Protein AF-A0A9D7K8Q5-F1 (afdb_monomer_lite)

Structure (mmCIF, N/CA/C/O backbone):
data_AF-A0A9D7K8Q5-F1
#
_entry.id   AF-A0A9D7K8Q5-F1
#
loop_
_atom_site.group_PDB
_atom_site.id
_atom_site.type_symbol
_atom_site.label_atom_id
_atom_site.label_alt_id
_atom_site.label_comp_id
_atom_site.label_asym_id
_atom_site.label_entity_id
_atom_site.label_seq_id
_atom_site.pdbx_PDB_ins_code
_atom_site.Cartn_x
_atom_site.Cartn_y
_atom_site.Cartn_z
_atom_site.occupancy
_atom_site.B_iso_or_equiv
_atom_site.auth_seq_id
_atom_site.auth_comp_id
_atom_site.auth_asym_id
_atom_site.auth_atom_id
_atom_site.pdbx_PDB_model_num
ATOM 1 N N . MET A 1 1 ? 3.968 -13.335 -10.562 1.00 66.06 1 MET A N 1
ATOM 2 C CA . MET A 1 1 ? 4.545 -12.157 -9.898 1.00 66.06 1 MET A CA 1
ATOM 3 C C . MET A 1 1 ? 3.665 -11.896 -8.710 1.00 66.06 1 MET A 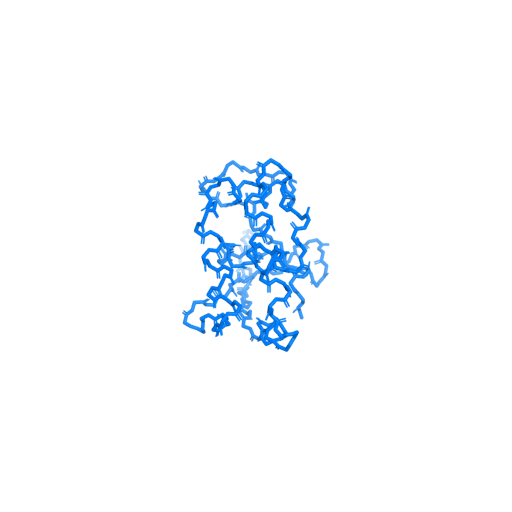C 1
ATOM 5 O O . MET A 1 1 ? 2.469 -11.700 -8.896 1.00 66.06 1 MET A O 1
ATOM 9 N N . ASP A 1 2 ? 4.247 -12.037 -7.535 1.00 78.81 2 ASP A N 1
ATOM 10 C CA . ASP A 1 2 ? 3.607 -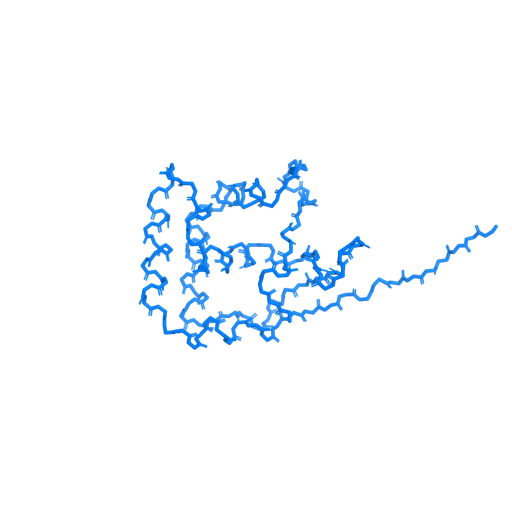11.802 -6.251 1.00 78.81 2 ASP A CA 1
ATOM 11 C C . ASP A 1 2 ? 3.778 -10.325 -5.843 1.00 78.81 2 ASP A C 1
ATOM 13 O O . ASP A 1 2 ? 4.670 -9.637 -6.339 1.00 78.81 2 ASP A O 1
ATOM 17 N N . ILE A 1 3 ? 2.954 -9.823 -4.923 1.00 80.00 3 ILE A N 1
ATOM 18 C CA . ILE A 1 3 ? 3.149 -8.515 -4.279 1.00 80.00 3 ILE A CA 1
ATOM 19 C C . ILE A 1 3 ? 4.492 -8.481 -3.537 1.00 80.00 3 ILE A C 1
ATOM 21 O O . ILE A 1 3 ? 5.138 -7.426 -3.468 1.00 80.00 3 ILE A O 1
ATOM 25 N N . ALA A 1 4 ? 4.947 -9.628 -3.024 1.00 82.25 4 ALA A N 1
ATOM 26 C CA . ALA A 1 4 ? 6.269 -9.785 -2.428 1.00 82.25 4 ALA A CA 1
ATOM 27 C C . ALA A 1 4 ? 7.413 -9.458 -3.410 1.00 82.25 4 ALA A C 1
ATOM 29 O O . ALA A 1 4 ? 8.423 -8.908 -2.979 1.00 82.25 4 ALA A O 1
ATOM 30 N N . ASP A 1 5 ? 7.217 -9.686 -4.716 1.00 85.00 5 ASP A N 1
ATOM 31 C CA . ASP A 1 5 ? 8.215 -9.430 -5.769 1.00 85.00 5 ASP A CA 1
ATOM 32 C C . ASP A 1 5 ? 8.326 -7.942 -6.168 1.00 85.00 5 ASP A C 1
ATOM 34 O O . ASP A 1 5 ? 9.136 -7.563 -7.023 1.00 85.00 5 ASP A O 1
ATOM 38 N N . LEU A 1 6 ? 7.455 -7.086 -5.619 1.00 85.94 6 LEU A N 1
ATOM 39 C CA . LEU A 1 6 ? 7.372 -5.671 -5.973 1.00 85.94 6 LEU A CA 1
ATOM 40 C C . LEU A 1 6 ? 8.112 -4.799 -4.971 1.00 85.94 6 LEU A C 1
ATOM 42 O O . LEU A 1 6 ? 7.832 -4.814 -3.772 1.00 85.94 6 LEU A O 1
ATOM 46 N N . HIS A 1 7 ? 8.995 -3.959 -5.488 1.00 85.88 7 HIS A N 1
ATOM 47 C CA . HIS A 1 7 ? 9.723 -2.958 -4.733 1.00 85.88 7 HIS A CA 1
ATOM 48 C C . HIS A 1 7 ? 9.072 -1.595 -4.961 1.00 85.88 7 HIS A C 1
ATOM 50 O O . HIS A 1 7 ? 8.999 -1.111 -6.093 1.00 85.88 7 HIS A O 1
ATOM 56 N N . ILE A 1 8 ? 8.606 -0.968 -3.880 1.00 84.56 8 ILE A N 1
ATOM 57 C CA . ILE A 1 8 ? 8.131 0.418 -3.901 1.00 84.56 8 ILE A CA 1
ATOM 58 C C . ILE A 1 8 ? 9.285 1.290 -4.389 1.00 84.56 8 ILE A C 1
ATOM 60 O O . ILE A 1 8 ? 10.412 1.145 -3.904 1.00 84.56 8 ILE A O 1
ATOM 64 N N . ASN A 1 9 ? 9.007 2.168 -5.354 1.00 73.12 9 ASN A N 1
ATOM 65 C CA . ASN A 1 9 ? 10.035 3.044 -5.890 1.00 73.12 9 ASN A CA 1
ATOM 66 C C . ASN A 1 9 ? 10.471 4.054 -4.836 1.00 73.12 9 ASN A C 1
ATOM 68 O O . ASN A 1 9 ? 9.676 4.887 -4.396 1.00 73.12 9 ASN A O 1
ATOM 72 N N . ILE A 1 10 ? 11.746 3.982 -4.488 1.00 63.62 10 ILE A N 1
ATOM 73 C CA . ILE A 1 10 ? 12.419 4.866 -3.541 1.00 63.62 10 ILE A CA 1
ATOM 74 C C . ILE A 1 10 ? 12.896 6.170 -4.200 1.00 63.62 10 ILE A C 1
ATOM 76 O O . ILE A 1 10 ? 13.289 7.094 -3.501 1.00 63.62 10 ILE A O 1
ATOM 80 N N . GLU A 1 11 ? 12.813 6.268 -5.534 1.00 55.56 11 GLU A N 1
ATOM 81 C CA . GLU A 1 11 ? 13.190 7.442 -6.340 1.00 55.56 11 GLU A CA 1
ATOM 82 C C . GLU A 1 11 ? 11.970 8.297 -6.740 1.00 55.56 11 GLU A C 1
ATOM 84 O O . GLU A 1 11 ? 11.893 8.847 -7.839 1.00 55.56 11 GLU A O 1
ATOM 89 N N . ASN A 1 12 ? 10.950 8.379 -5.885 1.00 55.78 12 ASN A N 1
ATOM 90 C CA . ASN A 1 12 ? 9.849 9.311 -6.117 1.00 55.78 12 ASN A CA 1
ATOM 91 C C . ASN A 1 12 ? 10.354 10.739 -5.834 1.00 55.78 12 ASN A C 1
ATOM 93 O O . ASN A 1 12 ? 10.729 10.993 -4.696 1.00 55.78 12 ASN A O 1
ATOM 97 N N . PRO A 1 13 ? 10.311 11.696 -6.783 1.00 50.91 13 PRO A N 1
ATOM 98 C CA . PRO A 1 13 ? 10.817 13.060 -6.574 1.00 50.91 13 PRO A CA 1
ATOM 99 C C . PRO A 1 13 ? 10.095 13.844 -5.463 1.00 50.91 13 PRO A C 1
ATOM 101 O O . PRO A 1 13 ? 10.511 14.947 -5.123 1.00 50.91 13 PRO A O 1
ATOM 104 N N . ARG A 1 14 ? 9.003 13.301 -4.906 1.00 54.16 14 ARG A N 1
ATOM 105 C CA . ARG A 1 14 ? 8.336 13.834 -3.708 1.00 54.16 14 ARG A CA 1
ATOM 106 C C . ARG A 1 14 ? 9.009 13.437 -2.384 1.00 54.16 14 ARG A C 1
ATOM 108 O O . ARG A 1 14 ? 8.632 13.998 -1.363 1.00 54.16 14 ARG A O 1
ATOM 115 N N . PHE A 1 15 ? 9.966 12.507 -2.384 1.00 53.28 15 PHE A N 1
ATOM 116 C CA . PHE A 1 15 ? 10.657 12.020 -1.187 1.00 53.28 15 PHE A CA 1
ATOM 117 C C . PHE A 1 15 ? 12.178 12.055 -1.390 1.00 53.28 15 PHE A C 1
ATOM 119 O O . PHE A 1 15 ? 12.667 11.850 -2.500 1.00 53.28 15 PHE A O 1
ATOM 126 N N . GLU A 1 16 ? 12.935 12.300 -0.318 1.00 53.38 16 GLU A N 1
ATOM 127 C CA . GLU A 1 16 ? 14.373 12.015 -0.321 1.00 53.38 16 GLU A CA 1
ATOM 128 C C . GLU A 1 16 ? 14.591 10.514 -0.576 1.00 53.38 16 GLU A C 1
ATOM 130 O O . GLU A 1 16 ? 13.748 9.694 -0.201 1.00 53.38 16 GLU A O 1
ATOM 135 N N . MET A 1 17 ? 15.696 10.144 -1.233 1.00 56.75 17 MET A N 1
ATOM 136 C CA . MET A 1 17 ? 16.026 8.735 -1.469 1.00 56.75 17 MET A CA 1
ATOM 137 C C . MET A 1 17 ? 16.047 7.977 -0.139 1.00 56.75 17 MET A C 1
ATOM 139 O O . MET A 1 17 ? 16.947 8.158 0.678 1.00 56.75 17 MET A O 1
ATOM 143 N N . VAL A 1 18 ? 15.063 7.106 0.063 1.00 62.19 18 VAL A N 1
ATOM 144 C CA . VAL A 1 18 ? 15.004 6.222 1.231 1.00 62.19 18 VAL A CA 1
ATOM 145 C C . VAL A 1 18 ? 15.893 5.001 1.003 1.00 62.19 18 VAL A C 1
ATOM 147 O O . VAL A 1 18 ? 15.955 4.460 -0.103 1.00 62.19 18 VAL A O 1
ATOM 150 N N . GLY A 1 19 ? 16.602 4.549 2.038 1.00 65.00 19 GLY A N 1
ATOM 151 C CA . GLY A 1 19 ? 17.652 3.537 1.898 1.00 65.00 19 GLY A CA 1
ATOM 152 C C . GLY A 1 19 ? 17.128 2.106 1.749 1.00 65.00 19 GLY A C 1
ATOM 153 O O . GLY A 1 19 ? 17.860 1.221 1.306 1.00 65.00 19 GLY A O 1
ATOM 154 N N . ASN A 1 20 ? 15.871 1.847 2.129 1.00 83.19 20 ASN A N 1
ATOM 155 C CA . ASN A 1 20 ? 15.276 0.509 2.111 1.00 83.19 20 ASN A CA 1
ATOM 156 C C . ASN A 1 20 ? 13.738 0.525 1.973 1.00 83.19 20 ASN A C 1
ATOM 158 O O . ASN A 1 20 ? 13.076 1.551 2.124 1.00 83.19 20 ASN A O 1
ATOM 162 N N . GLN A 1 21 ? 13.150 -0.648 1.702 1.00 85.69 21 GLN A N 1
ATOM 163 C CA . GLN A 1 21 ? 11.698 -0.805 1.519 1.00 85.69 21 GLN A CA 1
ATOM 164 C C . GLN A 1 21 ? 10.884 -0.462 2.774 1.00 85.69 21 GLN A C 1
ATOM 166 O O . GLN A 1 21 ? 9.766 0.034 2.656 1.00 85.69 21 GLN A O 1
ATOM 171 N N . ARG A 1 22 ? 11.424 -0.702 3.976 1.00 88.12 22 ARG A N 1
ATOM 172 C CA . ARG A 1 22 ? 10.722 -0.405 5.231 1.00 88.12 22 ARG A CA 1
ATOM 173 C C . ARG A 1 22 ? 10.583 1.100 5.438 1.00 88.12 22 ARG A C 1
ATOM 175 O O . ARG A 1 22 ? 9.507 1.561 5.805 1.00 88.12 22 ARG A O 1
ATOM 182 N N . GLU A 1 23 ? 11.639 1.856 5.162 1.00 86.56 23 GLU A N 1
ATOM 183 C CA . GLU A 1 23 ? 11.602 3.319 5.156 1.00 86.56 23 GLU A CA 1
ATOM 184 C C . GLU A 1 23 ? 10.638 3.840 4.096 1.00 86.56 23 GLU A C 1
ATOM 186 O O . GLU A 1 23 ? 9.794 4.663 4.420 1.00 86.56 23 GLU A O 1
ATOM 191 N N . ALA A 1 24 ? 10.662 3.289 2.879 1.00 86.81 24 ALA A N 1
ATOM 192 C CA . ALA A 1 24 ? 9.719 3.671 1.826 1.00 86.81 24 ALA A CA 1
ATOM 193 C C . ALA A 1 24 ? 8.252 3.505 2.252 1.00 86.81 24 ALA A C 1
ATOM 195 O O . ALA A 1 24 ? 7.420 4.380 2.007 1.00 86.81 24 ALA A O 1
ATOM 196 N N . ILE A 1 25 ? 7.933 2.394 2.921 1.00 90.31 25 ILE A N 1
ATOM 197 C CA . ILE A 1 25 ? 6.599 2.140 3.474 1.00 90.31 25 ILE A CA 1
ATOM 198 C C . ILE A 1 25 ? 6.281 3.135 4.591 1.00 90.31 25 ILE A C 1
ATOM 200 O O . ILE A 1 25 ? 5.199 3.717 4.582 1.00 90.31 25 ILE A O 1
ATOM 204 N N . LYS A 1 26 ? 7.211 3.362 5.525 1.00 89.94 26 LYS A N 1
ATOM 205 C CA . LYS A 1 26 ? 7.033 4.311 6.633 1.00 89.94 26 LYS A CA 1
ATOM 206 C C . LYS A 1 26 ? 6.767 5.726 6.120 1.00 89.94 26 LYS A C 1
ATOM 208 O O . LYS A 1 26 ? 5.779 6.328 6.520 1.00 89.94 26 LYS A O 1
ATOM 213 N N . THR A 1 27 ? 7.578 6.212 5.186 1.00 88.19 27 THR A N 1
ATOM 214 C CA . THR A 1 27 ? 7.399 7.521 4.551 1.00 88.19 27 THR A CA 1
ATOM 215 C C . THR A 1 27 ? 6.050 7.612 3.841 1.00 88.19 27 THR A C 1
ATOM 217 O O . THR A 1 27 ? 5.350 8.608 3.983 1.00 88.19 27 THR A O 1
ATOM 220 N N . MET A 1 28 ? 5.624 6.557 3.136 1.00 89.75 28 MET A N 1
ATOM 221 C CA . MET A 1 28 ? 4.303 6.527 2.501 1.00 89.75 28 MET A CA 1
ATOM 222 C C . MET A 1 28 ? 3.157 6.572 3.522 1.00 89.75 28 MET A C 1
ATOM 224 O O . MET A 1 28 ? 2.146 7.231 3.284 1.00 89.75 28 MET A O 1
ATOM 228 N N . ILE A 1 29 ? 3.297 5.871 4.650 1.00 91.75 29 ILE A N 1
ATOM 229 C CA . ILE A 1 29 ? 2.326 5.899 5.750 1.00 91.75 29 ILE A CA 1
ATOM 230 C C . ILE A 1 29 ? 2.236 7.305 6.347 1.00 91.75 29 ILE A C 1
ATOM 232 O O . ILE A 1 29 ? 1.132 7.781 6.596 1.00 91.75 29 ILE A O 1
ATOM 236 N N . GLU A 1 30 ? 3.371 7.963 6.571 1.00 89.94 30 GLU A N 1
ATOM 237 C CA . GLU A 1 30 ? 3.432 9.316 7.133 1.00 89.94 30 GLU A CA 1
ATOM 238 C C . GLU A 1 30 ? 2.842 10.361 6.175 1.00 89.94 30 GLU A C 1
ATOM 240 O O . GLU A 1 30 ? 2.094 11.233 6.609 1.00 89.94 30 GLU A O 1
ATOM 245 N N . ASP A 1 31 ? 3.108 10.233 4.873 1.00 88.50 31 ASP A N 1
ATOM 246 C CA . ASP A 1 31 ? 2.607 11.141 3.835 1.00 88.50 31 ASP A CA 1
ATOM 247 C C . ASP A 1 31 ? 1.107 10.957 3.541 1.00 88.50 31 ASP A C 1
ATOM 249 O O . ASP A 1 31 ? 0.354 11.925 3.413 1.00 88.50 31 ASP A O 1
ATOM 253 N N . GLN A 1 32 ? 0.637 9.710 3.418 1.00 90.94 32 GLN A N 1
ATOM 254 C CA . GLN A 1 32 ? -0.743 9.429 3.004 1.00 90.94 32 GLN A CA 1
ATOM 255 C C . GLN A 1 32 ? -1.702 9.236 4.181 1.00 90.94 32 GLN A C 1
ATOM 257 O O . GLN A 1 32 ? -2.882 9.581 4.059 1.00 90.94 32 GLN A O 1
ATOM 262 N N . GLY A 1 33 ? -1.228 8.669 5.293 1.00 90.56 33 GLY A N 1
ATOM 263 C CA . GLY A 1 33 ? -2.012 8.398 6.496 1.00 90.56 33 GLY A CA 1
ATOM 264 C C . GLY A 1 33 ? -3.376 7.774 6.194 1.00 90.56 33 GLY A C 1
ATOM 265 O O . GLY A 1 33 ? -3.484 6.700 5.605 1.00 90.56 33 GLY A O 1
ATOM 266 N N . GLU A 1 34 ? -4.437 8.489 6.560 1.00 92.50 34 GLU A N 1
ATOM 267 C CA . GLU A 1 34 ? -5.826 8.051 6.395 1.00 92.50 34 GLU A CA 1
ATOM 268 C C . GLU A 1 34 ? -6.230 7.804 4.931 1.00 92.50 34 GLU A C 1
ATOM 270 O O . GLU A 1 34 ? -7.023 6.906 4.651 1.00 92.50 34 GLU A O 1
ATOM 275 N N . LYS A 1 35 ? -5.646 8.532 3.968 1.00 93.31 35 LYS A N 1
ATOM 276 C CA . LYS A 1 35 ? -5.910 8.299 2.535 1.00 93.31 35 LYS A CA 1
ATOM 277 C C . LYS A 1 35 ? -5.465 6.903 2.105 1.00 93.31 35 LYS A C 1
ATOM 279 O O . LYS A 1 35 ? -6.064 6.319 1.206 1.00 93.31 35 LYS A O 1
ATOM 284 N N . LEU A 1 36 ? -4.427 6.366 2.749 1.00 93.94 36 LEU A N 1
ATOM 285 C CA . LEU A 1 36 ? -3.951 5.010 2.502 1.00 93.94 36 LEU A CA 1
ATOM 286 C C . LEU A 1 36 ? -4.928 3.968 3.052 1.00 93.94 36 LEU A C 1
ATOM 288 O O . LEU A 1 36 ? -5.161 2.962 2.390 1.00 93.94 36 LEU A O 1
ATOM 292 N N . ALA A 1 37 ? -5.533 4.230 4.217 1.00 93.88 37 ALA A N 1
ATOM 293 C CA . ALA A 1 37 ? -6.589 3.385 4.776 1.00 93.88 37 ALA A CA 1
ATOM 294 C C . ALA A 1 37 ? -7.807 3.342 3.852 1.00 93.88 37 ALA A C 1
ATOM 296 O O . ALA A 1 37 ? -8.306 2.265 3.548 1.00 93.88 37 ALA A O 1
ATOM 297 N N . LYS A 1 38 ? -8.232 4.508 3.351 1.00 94.12 38 LYS A N 1
ATOM 298 C CA . LYS A 1 38 ? -9.362 4.602 2.425 1.00 94.12 38 LYS A CA 1
ATOM 299 C C . LYS A 1 38 ? -9.100 3.845 1.123 1.00 94.12 38 LYS A C 1
ATOM 301 O O . LYS A 1 38 ? -9.948 3.084 0.677 1.00 94.12 38 LYS A O 1
ATOM 306 N N . LEU A 1 39 ? -7.897 3.986 0.562 1.00 92.75 39 LEU A N 1
ATOM 307 C CA . LEU A 1 39 ? -7.486 3.217 -0.612 1.00 92.75 39 LEU A CA 1
ATOM 308 C C . LEU A 1 39 ? -7.491 1.706 -0.337 1.00 92.75 39 LEU A C 1
ATOM 310 O O . LEU A 1 39 ? -7.911 0.936 -1.192 1.00 92.75 39 LEU A O 1
ATOM 314 N N . ALA A 1 40 ? -7.016 1.278 0.834 1.00 91.69 40 ALA A N 1
ATOM 315 C CA . ALA A 1 40 ? -7.024 -0.129 1.215 1.00 91.69 40 ALA A CA 1
ATOM 316 C C . ALA A 1 40 ? -8.452 -0.676 1.349 1.00 91.69 40 ALA A C 1
ATOM 318 O O . ALA A 1 40 ? -8.731 -1.743 0.817 1.00 91.69 40 ALA A O 1
ATOM 319 N N . GLU A 1 41 ? -9.355 0.078 1.979 1.00 91.19 41 GLU A N 1
ATOM 320 C CA . GLU A 1 41 ? -10.779 -0.254 2.071 1.00 91.19 41 GLU A CA 1
ATOM 321 C C . GLU A 1 41 ? -11.408 -0.426 0.680 1.00 91.19 41 GLU A C 1
ATOM 323 O O . GLU A 1 41 ? -12.032 -1.452 0.402 1.00 91.19 41 GLU A O 1
ATOM 328 N N . ASP A 1 42 ? -11.191 0.537 -0.218 1.00 89.88 42 ASP A N 1
ATOM 329 C CA . ASP A 1 42 ? -11.721 0.481 -1.582 1.00 89.88 42 ASP A CA 1
ATOM 330 C C . ASP A 1 42 ? -11.163 -0.739 -2.342 1.00 89.88 42 ASP A C 1
ATOM 332 O O . ASP A 1 42 ? -11.920 -1.463 -2.986 1.00 89.88 42 ASP A O 1
ATOM 336 N N . ILE A 1 43 ? -9.866 -1.043 -2.192 1.00 87.38 43 ILE A N 1
ATOM 337 C CA . ILE A 1 43 ? -9.245 -2.250 -2.765 1.00 87.38 43 ILE A CA 1
ATOM 338 C C . ILE A 1 43 ? -9.866 -3.529 -2.188 1.00 87.38 43 ILE A C 1
ATOM 340 O O . ILE A 1 43 ? -10.063 -4.490 -2.928 1.00 87.38 43 ILE A O 1
ATOM 344 N N . THR A 1 44 ? -10.174 -3.577 -0.891 1.00 85.62 44 THR A N 1
ATOM 345 C CA . THR A 1 44 ? -10.787 -4.770 -0.284 1.00 85.62 44 THR A CA 1
ATOM 346 C C . THR A 1 44 ? -12.234 -4.990 -0.711 1.00 85.62 44 THR A C 1
ATOM 348 O O . THR A 1 44 ? -12.656 -6.141 -0.802 1.00 85.62 44 THR A O 1
ATOM 351 N N . ASN 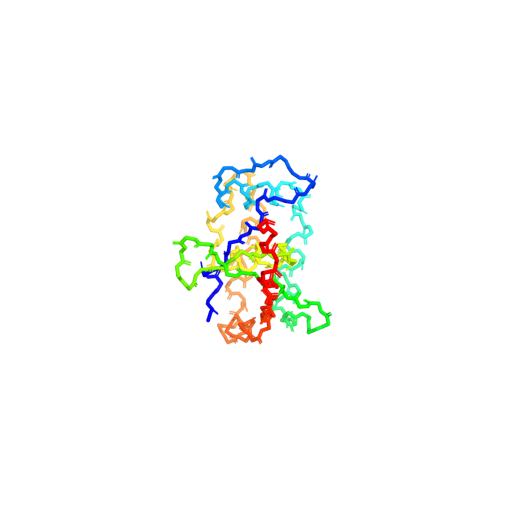A 1 45 ? -12.969 -3.916 -1.008 1.00 84.75 45 ASN A N 1
ATOM 352 C CA . ASN A 1 45 ? -14.375 -3.987 -1.404 1.00 84.75 45 ASN A CA 1
ATOM 353 C C . ASN A 1 45 ? -14.542 -4.223 -2.912 1.00 84.75 45 ASN A C 1
ATOM 355 O O . ASN A 1 45 ? -15.295 -5.105 -3.319 1.00 84.75 45 ASN A O 1
ATOM 359 N N . GLU A 1 46 ? -13.808 -3.473 -3.736 1.00 84.06 46 GLU A N 1
ATOM 360 C CA . GLU A 1 46 ? -14.003 -3.412 -5.193 1.00 84.06 46 GLU A CA 1
ATOM 361 C C . GLU A 1 46 ? -12.849 -4.051 -5.986 1.00 84.06 46 GLU A C 1
ATOM 363 O O . GLU A 1 46 ? -12.968 -4.327 -7.183 1.00 84.06 46 GLU A O 1
ATOM 368 N N . GLY A 1 47 ? -11.712 -4.314 -5.336 1.00 82.88 47 GLY A N 1
ATOM 369 C CA . GLY A 1 47 ? -10.470 -4.700 -6.001 1.00 82.88 47 GLY A CA 1
ATOM 370 C C . GLY A 1 47 ? -9.705 -3.504 -6.579 1.00 82.88 47 GLY A C 1
ATOM 371 O O . GLY A 1 47 ? -9.999 -2.338 -6.324 1.00 82.88 47 GLY A O 1
ATOM 372 N N . LEU A 1 48 ? -8.665 -3.788 -7.366 1.00 84.19 48 LEU A N 1
ATOM 373 C CA . LEU A 1 48 ? -7.907 -2.747 -8.065 1.00 84.19 48 LEU A CA 1
ATOM 374 C C . LEU A 1 48 ? -8.694 -2.198 -9.260 1.00 84.19 48 LEU A C 1
ATOM 376 O O . LEU A 1 48 ? -9.218 -2.972 -10.060 1.00 84.19 48 LEU A O 1
ATOM 380 N N . ASN A 1 49 ? -8.678 -0.874 -9.437 1.00 82.31 49 ASN A N 1
ATOM 381 C CA . ASN A 1 49 ? -9.240 -0.224 -10.620 1.00 82.31 49 ASN A CA 1
ATOM 382 C C . ASN A 1 49 ? -8.458 -0.620 -11.894 1.00 82.31 49 ASN A C 1
ATOM 384 O O . ASN A 1 49 ? -7.282 -0.257 -12.008 1.00 82.31 49 ASN A O 1
ATOM 388 N N . PRO A 1 50 ? -9.085 -1.281 -12.889 1.00 79.75 50 PRO A N 1
ATOM 389 C CA . PRO A 1 50 ? -8.426 -1.637 -14.148 1.00 79.75 50 PRO A CA 1
ATOM 390 C C . PRO A 1 50 ? -7.961 -0.425 -14.969 1.00 79.75 50 PRO A C 1
ATOM 392 O O . PRO A 1 50 ? -7.029 -0.548 -15.762 1.00 79.75 50 PRO A O 1
ATOM 395 N N . GLY A 1 51 ? -8.599 0.739 -14.786 1.00 83.38 51 GLY A N 1
ATOM 396 C CA . GLY A 1 51 ? -8.237 1.987 -15.464 1.00 83.38 51 GLY A CA 1
ATOM 397 C C . GLY A 1 51 ? -6.919 2.593 -14.982 1.00 83.38 51 GLY A C 1
ATOM 398 O O . GLY A 1 51 ? -6.309 3.374 -15.707 1.00 83.38 51 GLY A O 1
ATOM 399 N N . ASP A 1 52 ? -6.443 2.187 -13.803 1.00 83.50 52 ASP A N 1
ATOM 400 C CA . ASP A 1 52 ? -5.220 2.712 -13.220 1.00 83.50 52 ASP A CA 1
ATOM 401 C C . ASP A 1 52 ? -4.210 1.571 -12.967 1.00 83.50 52 ASP A C 1
ATOM 403 O O . ASP A 1 52 ? -4.037 1.120 -11.831 1.00 83.50 52 ASP A O 1
ATOM 407 N N . PRO A 1 53 ? -3.504 1.084 -13.998 1.00 83.25 53 PRO A N 1
ATOM 408 C CA . PRO A 1 53 ? -2.601 -0.054 -13.859 1.00 83.25 53 PRO A CA 1
ATOM 409 C C . PRO A 1 53 ? -1.368 0.263 -12.998 1.00 83.25 53 PRO A C 1
ATOM 411 O O . PRO A 1 53 ? -0.921 1.409 -12.885 1.00 83.25 53 PRO A O 1
ATOM 414 N N . ILE A 1 54 ? -0.778 -0.779 -12.406 1.00 86.25 54 ILE A N 1
ATOM 415 C CA . ILE A 1 54 ? 0.531 -0.695 -11.748 1.00 86.25 54 ILE A CA 1
ATOM 416 C C . ILE A 1 54 ? 1.601 -0.972 -12.804 1.00 86.25 54 ILE A C 1
ATOM 418 O O . ILE A 1 54 ? 1.647 -2.054 -13.399 1.00 86.25 54 ILE A O 1
ATOM 422 N N . PHE A 1 55 ? 2.468 0.012 -13.036 1.00 85.94 55 PHE A N 1
ATOM 423 C CA . PHE A 1 55 ? 3.581 -0.129 -13.967 1.00 85.94 55 PHE A CA 1
ATOM 424 C C . PHE A 1 55 ? 4.837 -0.533 -13.221 1.00 85.94 55 PHE A C 1
ATOM 426 O O . PHE A 1 55 ? 5.159 0.048 -12.185 1.00 85.94 55 PHE A O 1
ATOM 433 N N . VAL A 1 56 ? 5.574 -1.490 -13.779 1.00 87.00 56 VAL A N 1
ATOM 434 C CA . VAL A 1 56 ? 6.815 -1.990 -13.187 1.00 87.00 56 VAL A CA 1
ATOM 435 C C . VAL A 1 56 ? 7.924 -2.123 -14.230 1.00 87.00 56 VAL A C 1
ATOM 437 O O . VAL A 1 56 ? 7.680 -2.250 -15.436 1.00 87.00 56 VAL A O 1
ATOM 440 N N . THR 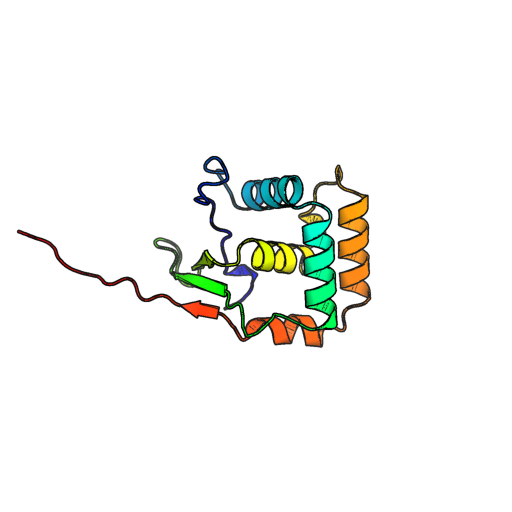A 1 57 ? 9.164 -2.130 -13.756 1.00 85.19 57 THR A N 1
ATOM 441 C CA . THR A 1 57 ? 10.352 -2.538 -14.511 1.00 85.19 57 THR A CA 1
ATOM 442 C C . THR A 1 57 ? 11.054 -3.672 -13.780 1.00 85.19 57 THR A C 1
ATOM 444 O O . THR A 1 57 ? 10.955 -3.783 -12.563 1.00 85.19 57 THR A O 1
ATOM 447 N N . LYS A 1 58 ? 11.789 -4.518 -14.505 1.00 85.75 58 LYS A N 1
ATOM 448 C CA . LYS A 1 58 ? 12.625 -5.547 -13.875 1.00 85.75 58 LYS A CA 1
ATOM 449 C C . LYS A 1 58 ? 13.665 -4.892 -12.966 1.00 85.75 58 LYS A C 1
ATOM 451 O O . LYS A 1 58 ? 14.259 -3.881 -13.350 1.00 85.75 58 LYS A O 1
ATOM 456 N N . HIS A 1 59 ? 13.894 -5.487 -11.803 1.00 83.94 59 HIS A N 1
ATOM 457 C CA . HIS A 1 59 ? 14.997 -5.121 -10.930 1.00 83.94 59 HIS A CA 1
ATOM 458 C C . HIS A 1 59 ? 16.320 -5.490 -11.616 1.00 83.94 59 HIS A C 1
ATOM 460 O O . HIS A 1 59 ? 16.459 -6.568 -12.190 1.00 83.94 59 HIS A O 1
ATOM 466 N N . GLU A 1 60 ? 17.308 -4.597 -11.567 1.00 81.44 60 GLU A N 1
ATOM 467 C CA . GLU A 1 60 ? 18.549 -4.755 -12.344 1.00 81.44 60 GLU A CA 1
ATOM 468 C C . GLU A 1 60 ? 19.425 -5.904 -11.837 1.00 81.44 60 GLU A C 1
ATOM 470 O O . GLU A 1 60 ? 20.047 -6.610 -12.624 1.00 81.44 60 GLU A O 1
ATOM 475 N N . LYS A 1 61 ? 19.456 -6.095 -10.513 1.00 82.38 61 LYS A N 1
ATOM 476 C CA . LYS A 1 61 ? 20.333 -7.070 -9.842 1.00 82.38 61 LYS A CA 1
ATOM 477 C C . LYS A 1 61 ? 19.635 -8.335 -9.335 1.00 82.38 61 LYS A C 1
ATOM 479 O O . LYS A 1 61 ? 20.316 -9.286 -8.980 1.00 82.38 61 LYS A O 1
ATOM 484 N N . GLN A 1 62 ? 18.304 -8.339 -9.246 1.00 82.56 62 GLN A N 1
ATOM 485 C CA . GLN A 1 62 ? 17.549 -9.396 -8.570 1.00 82.56 62 GLN A CA 1
ATOM 486 C C . GLN A 1 62 ? 16.572 -10.017 -9.571 1.00 82.56 62 GLN A C 1
ATOM 488 O O . GLN A 1 62 ? 15.623 -9.346 -9.986 1.00 82.56 62 GLN A O 1
ATOM 493 N N . PRO A 1 63 ? 16.807 -11.262 -10.022 1.00 85.56 63 PRO A N 1
ATOM 494 C CA . PRO A 1 63 ? 15.901 -11.918 -10.952 1.00 85.56 63 PRO A CA 1
ATOM 495 C C . PRO A 1 63 ? 14.528 -12.102 -10.301 1.00 85.56 63 PRO A C 1
ATOM 497 O O . PRO A 1 63 ? 14.427 -12.347 -9.103 1.00 85.56 63 PRO A O 1
ATOM 500 N N . ASN A 1 64 ? 13.472 -11.981 -11.106 1.00 84.62 64 ASN A N 1
ATOM 501 C CA . ASN A 1 64 ? 12.070 -12.066 -10.675 1.00 84.62 64 ASN A CA 1
ATOM 502 C C . ASN A 1 64 ? 11.614 -11.000 -9.665 1.00 84.62 64 ASN A C 1
ATOM 504 O O . ASN A 1 64 ? 10.481 -11.076 -9.213 1.00 84.62 64 ASN A O 1
ATOM 508 N N . GLN A 1 65 ? 12.437 -9.990 -9.377 1.00 86.19 65 GLN A N 1
ATOM 509 C CA . GLN A 1 65 ? 12.038 -8.803 -8.623 1.00 86.19 65 GLN A CA 1
ATOM 510 C C . GLN A 1 65 ? 11.761 -7.640 -9.577 1.00 86.19 65 GLN A C 1
ATOM 512 O O . GLN A 1 65 ? 12.340 -7.556 -10.670 1.00 86.19 65 GLN A O 1
ATOM 517 N N . TYR A 1 66 ? 10.887 -6.723 -9.167 1.00 86.62 66 TYR A N 1
ATOM 518 C CA . TYR A 1 66 ? 10.449 -5.610 -10.003 1.00 86.62 66 TYR A CA 1
ATOM 519 C C . TYR A 1 66 ? 10.379 -4.306 -9.219 1.00 86.62 66 TYR A C 1
ATOM 521 O O . TYR A 1 66 ? 9.817 -4.251 -8.132 1.00 86.62 66 TYR A O 1
ATOM 529 N N . ASN A 1 67 ? 10.881 -3.228 -9.814 1.00 86.19 67 ASN A N 1
ATOM 530 C CA . ASN A 1 67 ? 10.713 -1.883 -9.280 1.00 86.19 67 ASN A CA 1
ATOM 531 C C . ASN A 1 67 ? 9.414 -1.292 -9.824 1.00 86.19 67 ASN A C 1
ATOM 533 O O . ASN A 1 67 ? 9.194 -1.265 -11.040 1.00 86.19 67 ASN A O 1
ATOM 537 N N . VAL A 1 68 ? 8.559 -0.807 -8.930 1.00 86.94 68 VAL A N 1
ATOM 538 C CA . VAL A 1 68 ? 7.350 -0.072 -9.297 1.00 86.94 68 VAL A CA 1
ATOM 539 C C . VAL A 1 68 ? 7.766 1.243 -9.957 1.00 86.94 68 VAL A C 1
ATOM 541 O O . VAL A 1 68 ? 8.691 1.907 -9.516 1.00 86.94 68 VAL A O 1
ATOM 544 N N . LEU A 1 69 ? 7.119 1.617 -11.052 1.00 84.50 69 LEU A N 1
ATOM 545 C CA . LEU A 1 69 ? 7.294 2.914 -11.709 1.00 84.50 69 LEU A CA 1
ATOM 546 C C . LEU A 1 69 ? 6.113 3.834 -11.405 1.00 84.50 69 LEU A C 1
ATOM 548 O O . LEU A 1 69 ? 6.307 5.026 -11.208 1.00 84.50 69 LEU A O 1
ATOM 552 N N . GLU A 1 70 ? 4.909 3.263 -11.331 1.00 85.62 70 GLU A N 1
ATOM 553 C CA . GLU A 1 70 ? 3.658 3.973 -11.078 1.00 85.62 70 GLU A CA 1
ATOM 554 C C . GLU A 1 70 ? 2.733 3.089 -10.237 1.00 85.62 70 GLU A C 1
ATOM 556 O O . GLU A 1 70 ? 2.644 1.877 -10.450 1.00 85.62 70 GLU A O 1
ATOM 561 N N . GLY A 1 71 ? 2.009 3.696 -9.297 1.00 88.06 71 GLY A N 1
ATOM 562 C CA . GLY A 1 71 ? 1.121 2.968 -8.390 1.00 88.06 71 GLY A CA 1
ATOM 563 C C . GLY A 1 71 ? 1.740 2.583 -7.048 1.00 88.06 71 GLY A C 1
ATOM 564 O O . GLY A 1 71 ? 1.196 1.703 -6.384 1.00 88.06 71 GLY A O 1
ATOM 565 N N . ASN A 1 72 ? 2.811 3.261 -6.615 1.00 89.00 72 ASN A N 1
ATOM 566 C CA . ASN A 1 72 ? 3.454 3.038 -5.311 1.00 89.00 72 ASN A CA 1
ATOM 567 C C . ASN A 1 72 ? 2.447 2.968 -4.158 1.00 89.00 72 ASN A C 1
ATOM 569 O O . ASN A 1 72 ? 2.487 2.022 -3.387 1.00 89.00 72 ASN A O 1
ATOM 573 N N . ARG A 1 73 ? 1.483 3.897 -4.094 1.00 91.62 73 ARG A N 1
ATOM 574 C CA . ARG A 1 73 ? 0.450 3.911 -3.042 1.00 91.62 73 ARG A CA 1
ATOM 575 C C . ARG A 1 73 ? -0.377 2.626 -2.987 1.00 91.62 73 ARG A C 1
ATOM 577 O O . ARG A 1 73 ? -0.647 2.128 -1.902 1.00 91.62 73 ARG A O 1
ATOM 584 N N . ARG A 1 74 ? -0.748 2.075 -4.146 1.00 91.06 74 ARG A N 1
ATOM 585 C CA . ARG A 1 74 ? -1.509 0.818 -4.231 1.00 91.06 74 ARG A CA 1
ATOM 586 C C . ARG A 1 74 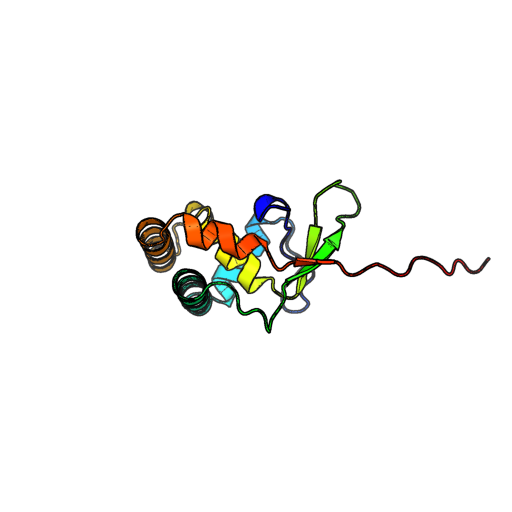? -0.663 -0.363 -3.805 1.00 91.06 74 ARG A C 1
ATOM 588 O O . ARG A 1 74 ? -1.134 -1.186 -3.038 1.00 91.06 74 ARG A O 1
ATOM 595 N N . VAL A 1 75 ? 0.588 -0.421 -4.258 1.00 90.44 75 VAL A N 1
ATOM 596 C CA . VAL A 1 75 ? 1.513 -1.482 -3.843 1.00 90.44 75 VAL A CA 1
ATOM 597 C C . VAL A 1 75 ? 1.775 -1.410 -2.340 1.00 90.44 75 VAL A C 1
ATOM 599 O O . VAL A 1 75 ? 1.758 -2.442 -1.681 1.00 90.44 75 VAL A O 1
ATOM 602 N N . THR A 1 76 ? 1.935 -0.213 -1.771 1.00 92.50 76 THR A N 1
ATOM 603 C CA . THR A 1 76 ? 2.028 -0.036 -0.319 1.00 92.50 76 THR A CA 1
ATOM 604 C C . THR A 1 76 ? 0.758 -0.521 0.374 1.00 92.50 76 THR A C 1
ATOM 606 O O . THR A 1 76 ? 0.863 -1.350 1.267 1.00 92.50 76 THR A O 1
ATOM 609 N N . ALA A 1 77 ? -0.429 -0.072 -0.046 1.00 92.31 77 ALA A N 1
ATOM 610 C CA . ALA A 1 77 ? -1.694 -0.514 0.546 1.00 92.31 77 ALA A CA 1
ATOM 611 C C . ALA A 1 77 ? -1.844 -2.043 0.502 1.00 92.31 77 ALA A C 1
ATOM 613 O O . ALA A 1 77 ? -2.178 -2.648 1.512 1.00 92.31 77 ALA A O 1
ATOM 614 N N . LEU A 1 78 ? -1.515 -2.673 -0.628 1.00 89.88 78 LEU A N 1
ATOM 615 C CA . LEU A 1 78 ? -1.531 -4.127 -0.789 1.00 89.88 78 LEU A CA 1
ATOM 616 C C . LEU A 1 78 ? -0.551 -4.832 0.159 1.00 89.88 78 LEU A C 1
ATOM 618 O O . LEU A 1 78 ? -0.945 -5.776 0.835 1.00 89.88 78 LEU A O 1
ATOM 622 N N . LYS A 1 79 ? 0.693 -4.348 0.270 1.00 90.25 79 LYS A N 1
ATOM 623 C CA . LYS A 1 79 ? 1.680 -4.893 1.219 1.00 90.25 79 LYS A CA 1
ATOM 624 C C . LYS A 1 79 ? 1.219 -4.764 2.672 1.00 90.25 79 LYS A C 1
ATOM 626 O O . LYS A 1 79 ? 1.456 -5.665 3.465 1.00 90.25 79 LYS A O 1
ATOM 631 N N . LEU A 1 80 ? 0.565 -3.656 3.023 1.00 92.31 80 LEU A N 1
ATOM 632 C CA . LEU A 1 80 ? 0.020 -3.442 4.366 1.00 92.31 80 LEU A CA 1
ATOM 633 C C . LEU A 1 80 ? -1.239 -4.277 4.632 1.00 92.31 80 LEU A C 1
ATOM 635 O O . LEU A 1 80 ? -1.468 -4.669 5.769 1.00 92.31 80 LEU A O 1
ATOM 639 N N . LEU A 1 81 ? -2.055 -4.550 3.611 1.00 90.12 81 LEU A N 1
ATOM 640 C CA . LEU A 1 81 ? -3.186 -5.476 3.710 1.00 90.12 81 LEU A CA 1
ATOM 641 C C . LEU A 1 81 ? -2.702 -6.916 3.915 1.00 90.12 81 LEU A C 1
ATOM 643 O O . LEU A 1 81 ? -3.288 -7.638 4.712 1.00 90.12 81 LEU A O 1
ATOM 647 N N . GLU A 1 82 ? -1.631 -7.318 3.228 1.00 87.19 82 GLU A N 1
ATOM 648 C CA . GLU A 1 82 ? -1.006 -8.636 3.380 1.00 87.19 82 GLU A CA 1
ATOM 649 C C . GLU A 1 82 ? -0.300 -8.791 4.734 1.00 87.19 82 GLU A C 1
ATOM 651 O O . GLU A 1 82 ? -0.431 -9.821 5.392 1.00 87.19 82 GLU A O 1
ATOM 656 N N . ASN A 1 83 ? 0.427 -7.758 5.171 1.00 89.69 83 ASN A N 1
ATOM 657 C CA . ASN A 1 83 ? 1.139 -7.747 6.442 1.00 89.69 83 ASN A CA 1
ATOM 658 C C . ASN A 1 83 ? 0.961 -6.402 7.179 1.00 89.69 83 ASN A C 1
ATOM 660 O O . ASN A 1 83 ? 1.805 -5.504 7.053 1.00 89.69 83 ASN A O 1
ATOM 664 N N . PRO A 1 84 ? -0.107 -6.260 7.991 1.00 92.25 84 PRO A N 1
ATOM 665 C CA . PRO A 1 84 ? -0.366 -5.043 8.759 1.00 92.25 84 PRO A CA 1
ATOM 666 C C . PRO A 1 84 ? 0.735 -4.677 9.759 1.00 92.25 84 PRO A C 1
ATOM 668 O O . PRO A 1 84 ? 0.873 -3.503 10.089 1.00 92.25 84 PRO A O 1
ATOM 671 N N . ASP A 1 85 ? 1.554 -5.633 10.211 1.00 91.69 85 ASP A N 1
ATOM 672 C CA . ASP A 1 85 ? 2.627 -5.384 11.187 1.00 91.69 85 ASP A CA 1
ATOM 673 C C . ASP A 1 85 ? 3.804 -4.574 10.593 1.00 91.69 85 ASP A C 1
ATOM 675 O O . ASP A 1 85 ? 4.723 -4.161 11.303 1.00 91.69 85 ASP A O 1
ATOM 679 N N . LEU A 1 86 ? 3.767 -4.282 9.287 1.00 91.94 86 LEU A N 1
ATOM 680 C CA . LEU A 1 86 ? 4.626 -3.279 8.651 1.00 91.94 86 LEU A CA 1
ATOM 681 C C . LEU A 1 86 ? 4.273 -1.840 9.072 1.00 91.94 86 LEU A C 1
ATOM 683 O O . LEU A 1 86 ? 5.106 -0.942 8.923 1.00 91.94 86 LEU A O 1
ATOM 687 N N . ILE A 1 87 ? 3.062 -1.609 9.590 1.00 93.94 87 ILE A N 1
ATOM 688 C CA . ILE A 1 87 ? 2.631 -0.310 10.111 1.00 93.94 87 ILE A CA 1
ATOM 689 C C . ILE A 1 87 ? 3.268 -0.100 11.491 1.00 93.94 87 ILE A C 1
ATOM 691 O O . ILE A 1 87 ? 3.080 -0.930 12.380 1.00 93.94 87 ILE A O 1
ATOM 695 N N . PRO A 1 88 ? 3.992 1.011 11.717 1.00 91.56 88 PRO A N 1
ATOM 696 C CA . PRO A 1 88 ? 4.561 1.303 13.025 1.00 91.56 88 PRO A CA 1
ATOM 697 C C . PRO A 1 88 ? 3.495 1.363 14.127 1.00 91.56 88 PRO A C 1
ATOM 699 O O . PRO A 1 88 ? 2.433 1.957 13.944 1.00 91.56 88 PRO A O 1
ATOM 702 N N . GLU A 1 89 ? 3.822 0.855 15.317 1.00 89.81 89 GLU A N 1
ATOM 703 C CA . GLU A 1 89 ? 2.971 0.936 16.518 1.00 89.81 89 GLU A CA 1
ATOM 704 C C . GLU A 1 89 ? 2.634 2.378 16.935 1.00 89.81 89 GLU A C 1
ATOM 706 O O . GLU A 1 89 ? 1.683 2.611 17.676 1.00 89.81 89 GLU A O 1
ATOM 711 N N . THR A 1 90 ? 3.373 3.377 16.446 1.00 91.44 90 THR A N 1
ATOM 712 C CA . THR A 1 90 ? 3.020 4.796 16.607 1.00 91.44 90 THR A CA 1
ATOM 713 C C . THR A 1 90 ? 1.714 5.157 15.892 1.00 91.44 90 THR A C 1
ATOM 715 O O . THR A 1 90 ? 1.037 6.102 16.285 1.00 91.44 90 THR A O 1
ATOM 718 N N . ASN A 1 91 ? 1.309 4.376 14.887 1.00 92.31 91 ASN A N 1
ATOM 719 C CA . ASN A 1 91 ? 0.134 4.597 14.050 1.00 92.31 91 ASN A CA 1
ATOM 720 C C . ASN A 1 91 ? -0.975 3.573 14.370 1.00 92.31 91 ASN A C 1
ATOM 722 O O . ASN A 1 91 ? -1.597 3.022 13.461 1.00 92.31 91 ASN A O 1
ATOM 726 N N . LYS A 1 92 ? -1.261 3.331 15.662 1.00 93.00 92 LYS A N 1
ATOM 727 C CA . LYS A 1 92 ? -2.224 2.302 16.127 1.00 93.00 92 LYS A CA 1
ATOM 728 C C . LYS A 1 92 ? -3.590 2.355 15.450 1.00 93.00 92 LYS A C 1
ATOM 730 O O . LYS A 1 92 ? -4.158 1.317 15.135 1.00 93.00 92 LYS A O 1
ATOM 735 N N . SER A 1 93 ? -4.124 3.557 15.222 1.00 93.88 93 SER A N 1
ATOM 736 C CA . SER A 1 93 ? -5.418 3.726 14.545 1.00 93.88 93 SER A CA 1
ATOM 737 C C . SER A 1 93 ? -5.392 3.131 13.134 1.00 93.88 93 SER A C 1
ATOM 739 O O . SER A 1 93 ? -6.287 2.377 12.759 1.00 93.88 93 SER A O 1
ATOM 741 N N . LEU A 1 94 ? -4.320 3.401 12.382 1.00 94.38 94 LEU A N 1
ATOM 742 C CA . LE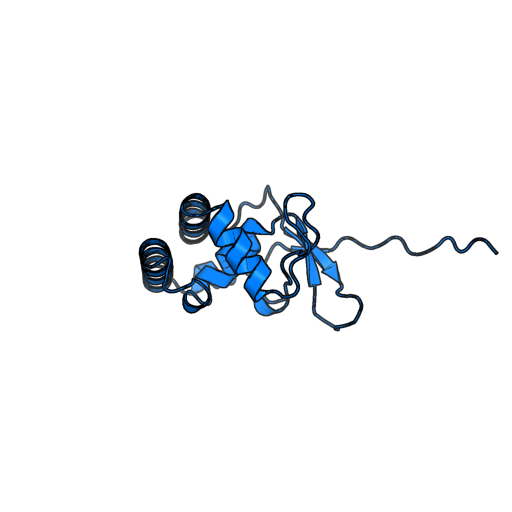U A 1 94 ? -4.124 2.861 11.041 1.00 94.38 94 LEU A CA 1
ATOM 743 C C . LEU A 1 94 ? -3.915 1.344 11.088 1.00 94.38 94 LEU A C 1
ATOM 745 O O . LEU A 1 94 ? -4.580 0.614 10.361 1.00 94.38 94 LEU A O 1
ATOM 749 N N . LEU A 1 95 ? -3.055 0.870 11.992 1.00 95.12 95 LEU A N 1
ATOM 750 C CA . LEU A 1 95 ? -2.802 -0.556 12.203 1.00 95.12 95 LEU A CA 1
ATOM 751 C C . LEU A 1 95 ? -4.099 -1.332 12.470 1.00 95.12 95 LEU A C 1
ATOM 753 O O . LEU A 1 95 ? -4.351 -2.357 11.841 1.00 95.12 95 LEU A O 1
ATOM 757 N N . ASN A 1 96 ? -4.953 -0.818 13.356 1.00 94.19 96 ASN A N 1
ATOM 758 C CA . ASN A 1 96 ? -6.226 -1.450 13.695 1.00 94.19 96 ASN A CA 1
ATOM 759 C C . ASN A 1 96 ? -7.186 -1.517 12.500 1.00 94.19 96 ASN A C 1
ATOM 761 O O . ASN A 1 96 ? -7.888 -2.516 12.353 1.00 94.19 96 ASN A O 1
ATOM 765 N N . LYS A 1 97 ? -7.196 -0.501 11.627 1.00 94.25 97 LYS A N 1
ATOM 766 C CA . LYS A 1 97 ? -7.987 -0.520 10.384 1.00 94.25 97 LYS A CA 1
ATOM 767 C C . LYS A 1 97 ? -7.492 -1.593 9.424 1.00 94.25 97 LYS A C 1
ATOM 769 O O . LYS A 1 97 ? -8.274 -2.408 8.961 1.00 94.25 97 LYS A O 1
ATOM 774 N N . PHE A 1 98 ? -6.187 -1.661 9.181 1.00 93.25 98 PHE A N 1
ATOM 775 C CA . PHE A 1 98 ? -5.633 -2.694 8.303 1.00 93.25 98 PHE A CA 1
ATOM 776 C C . PHE A 1 98 ? -5.859 -4.109 8.855 1.00 93.25 98 PHE A C 1
ATOM 778 O O . PHE A 1 98 ? -6.197 -5.015 8.095 1.00 93.25 98 PHE A O 1
ATOM 785 N N . LYS A 1 99 ? -5.778 -4.295 10.180 1.00 91.81 99 LYS A N 1
ATOM 786 C CA . LYS A 1 99 ? -6.140 -5.563 10.834 1.00 91.81 99 LYS A CA 1
ATOM 787 C C . LYS A 1 99 ? -7.625 -5.904 10.672 1.00 91.81 99 LYS A C 1
ATOM 789 O O . LYS A 1 99 ? -7.948 -7.064 10.425 1.00 91.81 99 LYS A O 1
ATOM 794 N N . SER A 1 100 ? -8.533 -4.931 10.773 1.00 91.00 100 SER A N 1
ATOM 795 C CA . SER A 1 100 ? -9.962 -5.189 10.550 1.00 91.00 100 SER A CA 1
ATOM 796 C C . SER A 1 100 ? -10.268 -5.517 9.087 1.00 91.00 100 SER A C 1
ATOM 798 O O . SER A 1 100 ? -11.043 -6.436 8.829 1.00 91.00 100 SER A O 1
ATOM 800 N N . TYR A 1 101 ? -9.615 -4.847 8.134 1.00 88.38 101 TYR A N 1
ATOM 801 C CA . TYR A 1 101 ? -9.734 -5.158 6.709 1.00 88.38 101 TYR A CA 1
ATOM 802 C C . TYR A 1 101 ? -9.267 -6.579 6.402 1.00 88.38 101 TYR A C 1
ATOM 804 O O . TYR A 1 101 ? -9.983 -7.310 5.723 1.00 88.38 101 TYR A O 1
ATOM 812 N N . LEU A 1 102 ? -8.134 -7.014 6.959 1.00 81.62 102 LEU A N 1
ATOM 813 C CA . LEU A 1 102 ? -7.642 -8.382 6.786 1.00 81.62 102 LEU A CA 1
ATOM 814 C C . LEU A 1 102 ? -8.650 -9.430 7.290 1.00 81.62 102 LEU A C 1
ATOM 816 O O . LEU A 1 102 ? -8.899 -10.418 6.605 1.00 81.62 102 LEU A O 1
ATOM 820 N N . ASN A 1 103 ? -9.275 -9.190 8.446 1.00 78.44 103 ASN A N 1
ATOM 821 C CA . ASN A 1 103 ? -10.263 -10.107 9.026 1.00 78.44 103 ASN A CA 1
ATOM 822 C C . ASN A 1 103 ? -11.585 -10.154 8.242 1.00 78.44 103 ASN A C 1
ATOM 824 O O . ASN A 1 103 ? -12.240 -11.195 8.202 1.00 78.44 103 ASN A O 1
ATOM 828 N N . ASN A 1 104 ? -11.981 -9.034 7.633 1.00 70.88 104 ASN A N 1
ATOM 829 C CA . ASN A 1 104 ? -13.231 -8.915 6.878 1.00 70.88 104 ASN A CA 1
ATOM 830 C C . ASN A 1 104 ? -13.081 -9.306 5.401 1.00 70.88 104 ASN A C 1
ATOM 832 O O . ASN A 1 104 ? -14.073 -9.596 4.731 1.00 70.88 104 ASN A O 1
ATOM 836 N N . THR A 1 105 ? -11.855 -9.324 4.876 1.00 63.97 105 THR A N 1
ATOM 837 C CA . THR A 1 105 ? -11.603 -9.662 3.477 1.00 63.97 105 THR A CA 1
ATOM 838 C C . THR A 1 105 ? -11.728 -11.167 3.284 1.00 63.97 105 THR A C 1
ATOM 840 O O . THR A 1 105 ? -10.960 -11.957 3.833 1.00 63.97 105 THR A O 1
ATOM 843 N N . GLN A 1 106 ? -12.662 -11.600 2.437 1.00 59.59 106 GLN A N 1
ATOM 844 C CA . GLN A 1 106 ? -12.652 -12.983 1.979 1.00 59.59 106 GLN A CA 1
ATOM 845 C C . GLN A 1 106 ? -11.368 -13.213 1.166 1.00 59.59 106 GLN A C 1
ATOM 847 O O . GLN A 1 106 ? -11.156 -12.560 0.146 1.00 59.59 106 GLN A O 1
ATOM 852 N N . ASN A 1 107 ? -10.532 -14.167 1.592 1.00 52.69 107 ASN A N 1
ATOM 853 C CA . ASN A 1 107 ? -9.218 -14.519 1.014 1.00 52.69 107 ASN A CA 1
ATOM 854 C C . ASN A 1 107 ? -9.156 -14.618 -0.533 1.00 52.69 107 ASN A C 1
ATOM 856 O O . ASN A 1 107 ? -8.075 -14.598 -1.120 1.00 52.69 107 ASN A O 1
ATOM 860 N N . HIS A 1 108 ? -10.294 -14.740 -1.222 1.00 54.94 108 HIS A N 1
ATOM 861 C CA . HIS A 1 108 ? -10.374 -14.783 -2.680 1.00 54.94 108 HIS A CA 1
ATOM 862 C C . HIS A 1 108 ? -10.202 -13.409 -3.370 1.00 54.94 108 HIS A C 1
ATOM 864 O O . HIS A 1 108 ? -9.763 -13.376 -4.520 1.00 54.94 108 HIS A O 1
ATOM 870 N N . LEU A 1 109 ? -10.498 -12.282 -2.705 1.00 51.53 109 LEU A N 1
ATOM 871 C CA . LEU A 1 109 ? -10.397 -10.931 -3.292 1.00 51.53 109 LEU A CA 1
ATOM 872 C C . LEU A 1 109 ? -8.947 -10.427 -3.358 1.00 51.53 109 LEU A C 1
ATOM 874 O O . LEU A 1 109 ? -8.517 -9.919 -4.395 1.00 51.53 109 LEU A O 1
ATOM 878 N N . LEU A 1 110 ? -8.150 -10.694 -2.316 1.00 54.12 110 LEU A N 1
ATOM 879 C CA . LEU A 1 110 ? -6.695 -10.472 -2.326 1.00 54.12 110 LEU A CA 1
ATOM 880 C C . LEU A 1 110 ? -6.014 -11.265 -3.456 1.00 54.12 110 LEU A C 1
ATOM 882 O O . LEU A 1 110 ? -5.169 -10.727 -4.170 1.00 54.12 110 LEU A O 1
ATOM 886 N N . LYS A 1 111 ? -6.457 -12.506 -3.714 1.00 46.38 111 LYS A N 1
ATOM 887 C CA . LYS A 1 111 ? -5.942 -13.335 -4.820 1.00 46.38 111 LYS A CA 1
ATOM 888 C C . LYS A 1 111 ? -6.303 -12.802 -6.214 1.00 46.38 111 LYS A C 1
ATOM 890 O O . LYS A 1 111 ? -5.545 -13.032 -7.154 1.00 46.38 111 LYS A O 1
ATOM 895 N N . ARG A 1 112 ? -7.418 -12.074 -6.373 1.00 48.38 112 ARG A N 1
ATOM 896 C CA . ARG A 1 112 ? -7.817 -11.455 -7.658 1.00 48.38 112 ARG A CA 1
ATOM 897 C C . ARG A 1 112 ? -7.025 -10.188 -7.991 1.00 48.38 112 ARG A C 1
ATOM 899 O O . ARG A 1 112 ? -6.922 -9.847 -9.167 1.00 48.38 112 ARG A O 1
ATOM 906 N N . CYS A 1 113 ? -6.423 -9.527 -7.001 1.00 50.97 113 CYS A N 1
ATOM 907 C CA . CYS A 1 113 ? -5.637 -8.307 -7.219 1.00 50.97 113 CYS A CA 1
ATOM 908 C C . CYS A 1 113 ? -4.326 -8.545 -7.998 1.00 50.97 113 CYS A C 1
ATOM 910 O O . CYS A 1 113 ? -3.739 -7.600 -8.515 1.00 50.97 113 CYS A O 1
ATOM 912 N N . LEU A 1 114 ? -3.889 -9.799 -8.161 1.00 47.28 114 LEU A N 1
ATOM 913 C CA . LEU A 1 114 ? -2.621 -10.156 -8.810 1.00 47.28 114 LEU A CA 1
ATOM 914 C C . LEU A 1 114 ? -2.620 -10.054 -10.352 1.00 47.28 114 LEU A C 1
ATOM 916 O O . LEU A 1 114 ? -1.582 -10.270 -10.975 1.00 47.28 114 LEU A O 1
ATOM 920 N N . ALA A 1 115 ? -3.749 -9.730 -10.993 1.00 48.66 115 ALA A N 1
ATOM 921 C CA . ALA A 1 115 ? -3.891 -9.846 -12.450 1.00 48.66 115 ALA A CA 1
ATOM 922 C C . ALA A 1 115 ? -3.436 -8.626 -13.287 1.00 48.66 115 ALA A C 1
ATOM 924 O O . ALA A 1 115 ? -3.428 -8.725 -14.512 1.00 48.66 115 ALA A O 1
ATOM 925 N N . TYR A 1 116 ? -3.033 -7.495 -12.691 1.00 59.56 116 TYR A N 1
ATOM 926 C CA . TYR A 1 116 ? -2.877 -6.231 -13.442 1.00 59.56 116 TYR A CA 1
ATOM 927 C C . TYR A 1 116 ? -1.527 -5.527 -13.241 1.00 59.56 116 TYR A C 1
ATOM 929 O O . TYR A 1 116 ? -1.462 -4.381 -12.792 1.00 59.56 116 TYR A O 1
ATOM 937 N N . PHE A 1 117 ? -0.433 -6.192 -13.621 1.00 67.12 117 PHE A N 1
ATOM 938 C CA . PHE A 1 117 ? 0.895 -5.571 -13.693 1.00 67.12 117 PHE A CA 1
ATOM 939 C C . PHE A 1 117 ? 1.342 -5.411 -15.146 1.00 67.12 117 PHE A C 1
ATOM 941 O O . PHE A 1 117 ? 1.456 -6.392 -15.882 1.00 67.12 117 PHE A O 1
ATOM 948 N N . LEU A 1 118 ? 1.635 -4.176 -15.559 1.00 63.09 118 LEU A N 1
ATOM 949 C CA . LEU A 1 118 ? 2.164 -3.884 -16.891 1.00 63.09 118 LEU A CA 1
ATOM 950 C C . LEU A 1 118 ? 3.679 -3.674 -16.822 1.00 63.09 118 LEU A C 1
ATOM 952 O O . LEU A 1 118 ? 4.179 -2.771 -16.148 1.00 63.09 118 LEU A O 1
ATOM 956 N N . MET A 1 119 ? 4.425 -4.505 -17.553 1.00 68.06 119 MET A N 1
ATOM 957 C CA . MET A 1 119 ? 5.879 -4.386 -17.662 1.00 68.06 119 MET A CA 1
ATOM 958 C C . MET A 1 119 ? 6.264 -3.397 -18.764 1.00 68.06 119 MET A C 1
ATOM 960 O O . MET A 1 119 ? 5.961 -3.614 -19.939 1.00 68.06 119 MET A O 1
ATOM 964 N N . LYS A 1 120 ? 7.015 -2.347 -18.421 1.00 58.59 120 LYS A N 1
ATOM 965 C CA . LYS A 1 120 ? 7.616 -1.455 -19.424 1.00 58.59 120 LYS A CA 1
ATOM 966 C C . LYS A 1 120 ? 8.907 -2.093 -19.950 1.00 58.59 120 LYS A C 1
ATOM 968 O O . LYS A 1 120 ? 9.858 -2.284 -19.195 1.00 58.59 120 LYS A O 1
ATOM 973 N N . LYS A 1 121 ? 8.982 -2.421 -21.246 1.00 48.44 121 LYS A N 1
ATOM 974 C CA . LYS A 1 121 ? 10.266 -2.797 -21.868 1.00 48.44 121 LYS A CA 1
ATOM 975 C C . LYS A 1 121 ? 11.176 -1.561 -21.884 1.00 48.44 121 LYS A C 1
ATOM 977 O O . LYS A 1 121 ? 10.838 -0.564 -22.520 1.00 48.44 121 LYS A O 1
ATOM 982 N N . ARG A 1 122 ? 12.332 -1.614 -21.209 1.00 47.50 122 ARG A N 1
ATOM 983 C CA . ARG A 1 122 ? 13.423 -0.655 -21.462 1.00 47.50 122 ARG A CA 1
ATOM 984 C C . ARG A 1 122 ? 13.834 -0.811 -22.931 1.00 47.50 122 ARG A C 1
ATOM 986 O O . ARG A 1 122 ? 14.177 -1.917 -23.344 1.00 47.50 122 ARG A O 1
ATOM 993 N N . LYS A 1 123 ? 13.809 0.273 -23.716 1.00 40.88 123 LYS A N 1
ATOM 994 C CA . LYS A 1 123 ? 14.588 0.337 -24.962 1.00 40.88 123 LYS A CA 1
ATOM 995 C C . LYS A 1 123 ? 16.058 0.218 -24.552 1.00 40.88 123 LYS A C 1
ATOM 997 O O . LYS A 1 123 ? 16.578 1.126 -23.912 1.00 40.88 123 LYS A O 1
ATOM 1002 N N . GLN A 1 124 ? 16.692 -0.911 -24.848 1.00 42.16 124 GLN A N 1
ATOM 1003 C CA . GLN A 1 124 ? 18.149 -0.975 -24.914 1.00 42.16 124 GLN A CA 1
ATOM 1004 C C . GLN A 1 124 ? 18.604 -0.408 -26.267 1.00 42.16 124 GLN A C 1
ATOM 1006 O O . GLN A 1 124 ? 17.901 -0.568 -27.265 1.00 42.16 124 GLN A O 1
ATOM 1011 N N . SER A 1 125 ? 19.792 0.208 -26.240 1.00 42.22 125 SER A N 1
ATOM 1012 C CA . SER A 1 125 ? 20.642 0.626 -27.367 1.00 42.22 125 SER A CA 1
ATOM 1013 C C . SER A 1 125 ? 20.382 2.011 -27.967 1.00 42.22 125 SER A C 1
ATOM 1015 O O . SER A 1 125 ? 19.466 2.186 -28.761 1.00 42.22 125 SER A O 1
ATOM 1017 N N . ILE A 1 126 ? 21.296 2.949 -27.700 1.00 39.28 126 ILE A N 1
ATOM 1018 C CA . ILE A 1 126 ? 22.357 3.245 -28.677 1.00 39.28 126 ILE A CA 1
ATOM 1019 C C . ILE A 1 126 ? 23.648 3.524 -27.901 1.00 39.28 126 ILE A C 1
ATOM 1021 O O . ILE A 1 126 ? 23.779 4.554 -27.246 1.00 39.28 126 ILE A O 1
ATOM 1025 N N . GLY A 1 127 ? 24.576 2.567 -27.932 1.00 47.44 127 GLY A N 1
ATOM 1026 C CA . GLY A 1 127 ? 25.983 2.888 -27.739 1.00 47.44 127 GLY A CA 1
ATOM 1027 C C . GLY A 1 127 ? 26.423 3.673 -28.967 1.00 47.44 127 GLY A C 1
ATOM 1028 O O . GLY A 1 127 ? 26.285 3.181 -30.086 1.00 47.44 127 GLY A O 1
ATOM 1029 N N . LEU A 1 128 ? 26.871 4.904 -28.760 1.00 38.12 128 LEU A N 1
ATOM 1030 C CA . LEU A 1 128 ? 27.675 5.609 -29.745 1.00 38.12 128 LEU A CA 1
ATOM 1031 C C . LEU A 1 128 ? 29.127 5.289 -29.394 1.00 38.12 128 LEU A C 1
ATOM 1033 O O . LEU A 1 128 ? 29.596 5.665 -28.319 1.00 38.12 128 LEU A O 1
ATOM 1037 N N . ASN A 1 129 ? 29.749 4.491 -30.265 1.00 42.00 129 ASN A N 1
ATOM 1038 C CA . ASN A 1 129 ? 31.203 4.430 -30.411 1.00 42.00 129 ASN A CA 1
ATOM 1039 C C . ASN A 1 129 ? 31.741 5.798 -30.834 1.00 42.00 129 ASN A C 1
ATOM 1041 O O . ASN A 1 129 ? 31.011 6.496 -31.577 1.00 42.00 129 ASN A O 1
#

pLDDT: mean 78.19, std 16.56, range [38.12, 95.12]

Secondary structure (DSSP, 8-state):
--GGGEEPPS--TTS---SSHHHHHHHHHHHHTHHHHHHHHHHHHH---TTSPEEEEE-SSSTT-EEEEE-HHHHHHHHHHH-GGGS-GGGHHHHHHHHHHHHHS-HHHHHHGGG-EEEPPP-------

Foldseek 3Di:
DDLVLEAQDQPDVVDDRDPDRLVVLAVLCVVCPVVLLVLLVCCLPPNDDLVQFWEWEADPPDPSHIYTPDDSSVSSSLVCLVPVPSHDPVSVVSSVSSVVSNVPRDPVSNVVNPPGYDYDDPDDDDDDD

Sequence (129 aa):
MDIADLHINIENPRFEMVGNQREAIKTMIEDQGEKLAKLAEDITNEGLNPGDPIFVTKHEKQPNQYNVLEGNRRVTALKLLENPDLIPETNKSLLNKFKSYLNNTQNHLLKRCLAYFLMKKRKQSIGLN

Radius of gyration: 15.63 Å; chains: 1; bounding box: 46×29×47 Å